Protein AF-A0A816GHN4-F1 (afdb_monomer_lite)

Secondary structure (DSSP, 8-state):
----PPPHHHHHHHHHHHHHH-S---HHHHHHHTT--HHHHHHHHHHHHTTSTT--------------HHHHHHHHH--HHHHHHHHS-TTS---HHHH-

Structure (mmCIF, N/CA/C/O backb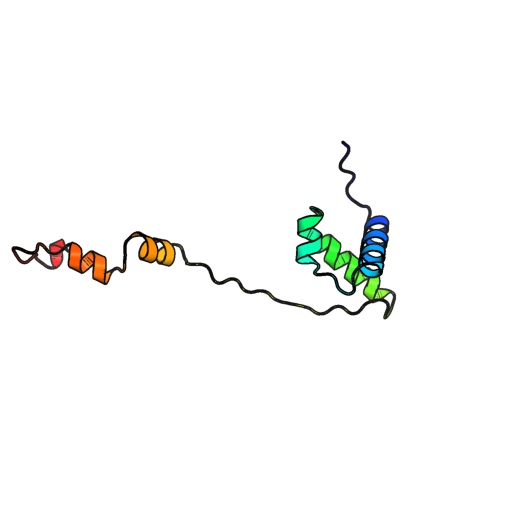one):
data_AF-A0A816GHN4-F1
#
_entry.id   AF-A0A816GHN4-F1
#
loop_
_atom_site.group_PDB
_atom_site.id
_atom_site.type_symbol
_atom_site.label_atom_id
_atom_site.label_alt_id
_atom_site.label_comp_id
_atom_site.label_asym_id
_atom_site.label_entity_id
_atom_site.label_seq_id
_atom_site.pdbx_PDB_ins_code
_atom_site.Cartn_x
_atom_site.Cartn_y
_atom_site.Cartn_z
_atom_site.occupancy
_atom_site.B_iso_or_equiv
_atom_site.auth_seq_id
_atom_site.auth_comp_id
_atom_site.auth_asym_id
_atom_site.auth_atom_id
_atom_site.pdbx_PDB_model_num
ATOM 1 N N . SER A 1 1 ? 29.254 2.698 1.949 1.00 39.31 1 SER A N 1
ATOM 2 C CA . SER A 1 1 ? 28.226 2.241 0.998 1.00 39.31 1 SER A CA 1
ATOM 3 C C . SER A 1 1 ? 27.492 3.432 0.425 1.00 39.31 1 S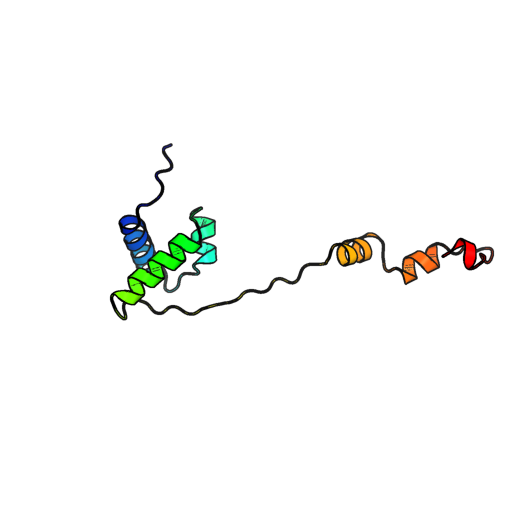ER A C 1
ATOM 5 O O . SER A 1 1 ? 26.638 4.007 1.083 1.00 39.31 1 SER A O 1
ATOM 7 N N . THR A 1 2 ? 27.894 3.882 -0.758 1.00 40.03 2 THR A N 1
ATOM 8 C CA . THR A 1 2 ? 27.264 5.008 -1.452 1.00 40.03 2 THR A CA 1
ATOM 9 C C . THR A 1 2 ? 26.015 4.510 -2.172 1.00 40.03 2 THR A C 1
ATOM 11 O O . THR A 1 2 ? 26.124 3.882 -3.222 1.00 40.03 2 THR A O 1
ATOM 14 N N . SER A 1 3 ? 24.837 4.770 -1.604 1.00 47.12 3 SER A N 1
ATOM 15 C CA . SER A 1 3 ? 23.563 4.633 -2.314 1.00 47.12 3 SER A CA 1
ATOM 16 C C . SER A 1 3 ? 23.519 5.694 -3.417 1.00 47.12 3 SER A C 1
ATOM 18 O O . SER A 1 3 ? 23.199 6.859 -3.178 1.00 47.12 3 SER A O 1
ATOM 20 N N . LYS A 1 4 ? 23.980 5.328 -4.616 1.00 52.91 4 LYS A N 1
ATOM 21 C CA . LYS A 1 4 ? 23.920 6.187 -5.797 1.00 52.91 4 LYS A CA 1
ATOM 22 C C . LYS A 1 4 ? 22.513 6.036 -6.365 1.00 52.91 4 LYS A C 1
ATOM 24 O O . LYS A 1 4 ? 22.180 4.970 -6.872 1.00 52.91 4 LYS A O 1
ATOM 29 N N . LYS A 1 5 ? 21.683 7.077 -6.241 1.00 57.34 5 LYS A N 1
ATOM 30 C CA . LYS A 1 5 ? 20.368 7.107 -6.898 1.00 57.34 5 LYS A CA 1
ATOM 31 C C . LYS A 1 5 ? 20.563 6.813 -8.394 1.00 57.34 5 LYS A C 1
ATOM 33 O O . LYS A 1 5 ? 21.461 7.420 -8.987 1.00 57.34 5 LYS A O 1
ATOM 38 N N . PRO A 1 6 ? 19.786 5.895 -8.989 1.00 63.62 6 PRO A N 1
ATOM 39 C CA . PRO A 1 6 ? 19.946 5.551 -10.393 1.00 63.62 6 PRO A CA 1
ATOM 40 C C . PRO A 1 6 ? 19.631 6.773 -11.266 1.00 63.62 6 PRO A C 1
ATOM 42 O O . PRO A 1 6 ? 18.672 7.506 -11.020 1.00 63.62 6 PRO A O 1
ATOM 45 N N . THR A 1 7 ? 20.467 7.012 -12.274 1.00 71.81 7 THR A N 1
ATOM 46 C CA . THR A 1 7 ? 20.198 7.997 -13.330 1.00 71.81 7 THR A CA 1
ATOM 47 C C . THR A 1 7 ? 19.081 7.453 -14.232 1.00 71.81 7 THR A C 1
ATOM 49 O O . THR A 1 7 ? 18.941 6.239 -14.365 1.00 71.81 7 THR A O 1
ATOM 52 N N . SER A 1 8 ? 18.306 8.313 -14.905 1.00 69.44 8 SER A N 1
ATOM 53 C CA . SER A 1 8 ? 17.209 7.878 -15.795 1.00 69.44 8 SER A CA 1
ATOM 54 C C . SER A 1 8 ? 17.642 6.833 -16.835 1.00 69.44 8 SER A C 1
ATOM 56 O O . SER A 1 8 ? 16.976 5.818 -17.009 1.00 69.44 8 SER A O 1
ATOM 58 N N . ALA A 1 9 ? 18.804 7.035 -17.464 1.00 76.12 9 ALA A N 1
ATOM 59 C CA . ALA A 1 9 ? 19.352 6.104 -18.448 1.00 76.12 9 ALA A CA 1
ATOM 60 C C . ALA A 1 9 ? 19.845 4.777 -17.837 1.00 76.12 9 ALA A C 1
ATOM 62 O O . ALA A 1 9 ? 19.787 3.749 -18.504 1.00 76.12 9 ALA A O 1
ATOM 63 N N . SER A 1 10 ? 20.319 4.772 -16.581 1.00 87.19 10 SER A N 1
ATOM 64 C CA . SER A 1 10 ? 20.724 3.517 -15.932 1.00 87.19 10 SER A CA 1
ATOM 65 C C . SER A 1 10 ? 19.500 2.691 -15.551 1.00 87.19 10 SER A C 1
ATOM 67 O O . SER A 1 10 ? 19.464 1.504 -15.843 1.00 87.19 10 SER A O 1
ATOM 69 N N . LEU A 1 11 ? 18.457 3.339 -15.021 1.00 91.06 11 LEU A N 1
ATOM 70 C CA . LEU A 1 11 ? 17.217 2.663 -14.641 1.00 91.06 11 LEU A CA 1
ATOM 71 C C . LEU A 1 11 ? 16.509 2.024 -15.842 1.00 91.06 11 LEU A C 1
ATOM 73 O O . LEU A 1 11 ? 15.999 0.916 -15.730 1.00 91.06 11 LEU A O 1
ATOM 77 N N . GLN A 1 12 ? 16.501 2.690 -17.000 1.00 92.06 12 GLN A N 1
ATOM 78 C CA . GLN A 1 12 ? 15.939 2.112 -18.222 1.00 92.06 12 GLN A CA 1
ATOM 79 C C . GLN A 1 12 ? 16.617 0.785 -18.592 1.00 92.06 12 GLN A C 1
ATOM 81 O O . GLN A 1 12 ? 15.930 -0.195 -18.877 1.00 92.06 12 GLN A O 1
ATOM 86 N N . ASN A 1 13 ? 17.950 0.743 -18.567 1.00 92.19 13 ASN A N 1
ATOM 87 C CA . ASN A 1 13 ? 18.699 -0.474 -18.873 1.00 92.19 13 ASN A CA 1
ATOM 88 C C . ASN A 1 13 ? 18.465 -1.561 -17.820 1.00 92.19 13 ASN A C 1
ATOM 90 O O . ASN A 1 13 ? 18.275 -2.718 -18.186 1.00 92.19 13 ASN A O 1
ATOM 94 N N . ASP A 1 14 ? 18.428 -1.192 -16.539 1.00 92.94 14 ASP A N 1
ATOM 95 C CA . ASP A 1 14 ? 18.182 -2.131 -15.443 1.00 92.94 14 ASP A CA 1
ATOM 96 C C . ASP A 1 14 ? 16.795 -2.789 -15.567 1.00 92.94 14 ASP A C 1
ATOM 98 O O . ASP A 1 14 ? 16.666 -4.002 -15.403 1.00 92.94 14 ASP A O 1
ATOM 102 N N . LEU A 1 15 ? 15.763 -2.014 -15.923 1.00 92.81 15 LEU A N 1
ATOM 103 C CA . LEU A 1 15 ? 14.399 -2.516 -16.129 1.00 92.81 15 LEU A CA 1
ATOM 104 C C . LEU A 1 15 ? 14.294 -3.444 -17.344 1.00 92.81 15 LEU A C 1
ATOM 106 O O . LEU A 1 15 ? 13.651 -4.490 -17.265 1.00 92.81 15 LEU A O 1
ATOM 110 N N . LEU A 1 16 ? 14.932 -3.089 -18.462 1.00 91.88 16 LEU A N 1
ATOM 111 C CA . LEU A 1 16 ? 14.950 -3.942 -19.654 1.00 91.88 16 LEU A CA 1
ATOM 112 C C . LEU A 1 16 ? 15.738 -5.236 -19.413 1.00 91.88 16 LEU A C 1
ATOM 114 O O . LEU A 1 16 ? 15.314 -6.302 -19.851 1.00 91.88 16 LEU A O 1
ATOM 118 N N . LEU A 1 17 ? 16.851 -5.168 -18.678 1.00 92.12 17 LEU A N 1
ATOM 119 C CA . LEU A 1 17 ? 17.615 -6.353 -18.290 1.00 92.12 17 LEU A CA 1
ATOM 120 C C . LEU A 1 17 ? 16.814 -7.259 -17.348 1.00 92.12 17 LEU A C 1
ATOM 122 O O . LEU A 1 17 ? 16.890 -8.480 -17.468 1.00 92.12 17 LEU A O 1
ATOM 126 N N . TYR A 1 18 ? 16.031 -6.675 -16.440 1.00 92.75 18 TYR A N 1
ATOM 127 C CA . TYR A 1 18 ? 15.135 -7.436 -15.575 1.00 92.75 18 TYR A CA 1
ATOM 128 C C . TYR A 1 18 ? 14.072 -8.187 -16.388 1.00 92.75 18 TYR A C 1
ATOM 130 O O . TYR A 1 18 ? 13.873 -9.379 -16.171 1.00 92.75 18 TYR A O 1
ATOM 138 N N . LEU A 1 19 ? 13.447 -7.530 -17.372 1.00 91.56 19 LEU A N 1
ATOM 139 C CA . LEU A 1 19 ? 12.478 -8.161 -18.282 1.00 91.56 19 LEU A CA 1
ATOM 140 C C . LEU A 1 19 ? 13.103 -9.203 -19.224 1.00 91.56 19 LEU A C 1
ATOM 142 O O . LEU A 1 19 ? 12.408 -10.054 -19.760 1.00 91.56 19 LEU A O 1
ATOM 146 N N . ASN A 1 20 ? 14.421 -9.175 -19.426 1.00 91.12 20 ASN A N 1
ATOM 147 C CA . ASN A 1 20 ? 15.109 -10.235 -20.163 1.00 91.12 20 ASN A CA 1
ATOM 148 C C . ASN A 1 20 ? 15.222 -11.540 -19.349 1.00 91.12 20 ASN A C 1
ATOM 150 O O . ASN A 1 20 ? 15.439 -12.604 -19.922 1.00 91.12 20 ASN A O 1
ATOM 154 N N . THR A 1 21 ? 15.120 -11.472 -18.019 1.00 91.62 21 THR A N 1
ATOM 155 C CA . THR A 1 21 ? 15.174 -12.647 -17.132 1.00 91.62 21 THR A CA 1
ATOM 156 C C . THR A 1 21 ? 13.824 -13.002 -16.508 1.00 91.62 21 THR A C 1
ATOM 158 O O . THR A 1 21 ? 13.701 -14.087 -15.944 1.00 91.62 21 THR A O 1
ATOM 161 N N . HIS A 1 22 ? 12.822 -12.126 -16.629 1.00 90.62 22 HIS A N 1
ATOM 162 C CA . HIS A 1 22 ? 11.472 -12.293 -16.091 1.00 90.62 22 HIS A CA 1
ATOM 163 C C . HIS A 1 22 ? 10.435 -11.959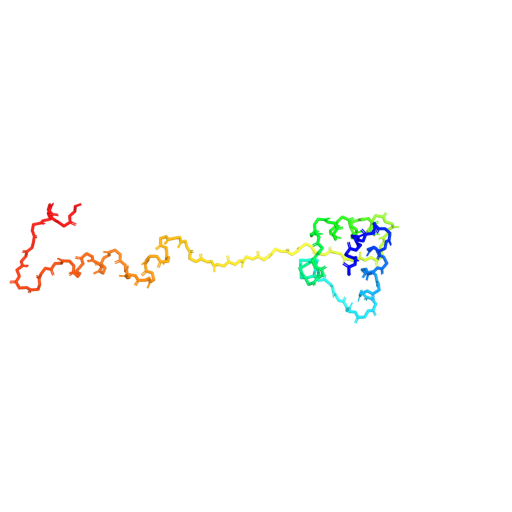 -17.167 1.00 90.62 22 HIS A C 1
ATOM 165 O O . HIS A 1 22 ? 10.492 -10.885 -17.757 1.00 90.62 22 HIS A O 1
ATOM 171 N N . ASP A 1 23 ? 9.449 -12.835 -17.369 1.00 85.31 23 ASP A N 1
ATOM 172 C CA . ASP A 1 23 ? 8.414 -12.649 -18.401 1.00 85.31 23 ASP A CA 1
ATOM 173 C C . ASP A 1 23 ? 7.504 -11.434 -18.143 1.00 85.31 23 ASP A C 1
ATOM 175 O O . ASP A 1 23 ? 6.950 -10.847 -19.073 1.00 85.31 23 ASP A O 1
ATOM 179 N N . GLU A 1 24 ? 7.340 -11.038 -16.878 1.00 91.19 24 GLU A N 1
ATOM 180 C CA . GLU A 1 24 ? 6.562 -9.867 -16.483 1.00 91.19 24 GLU A CA 1
ATOM 181 C C . GLU A 1 24 ? 7.214 -9.110 -15.321 1.00 91.19 24 GLU A C 1
ATOM 183 O O . GLU A 1 24 ? 8.002 -9.653 -14.546 1.00 91.19 24 GLU A O 1
ATOM 188 N N . LEU A 1 25 ? 6.848 -7.834 -15.180 1.00 93.38 25 LEU A N 1
ATOM 189 C CA . LEU A 1 25 ? 7.265 -6.990 -14.065 1.00 93.38 25 LEU A CA 1
ATOM 190 C C . LEU A 1 25 ? 6.059 -6.238 -13.501 1.00 93.38 25 LEU A C 1
ATOM 192 O O . LEU A 1 25 ? 5.354 -5.517 -14.210 1.00 93.38 25 LEU A O 1
ATOM 196 N N . ASN A 1 26 ? 5.866 -6.340 -12.185 1.00 94.31 26 ASN A N 1
ATOM 197 C CA . ASN A 1 26 ? 4.959 -5.466 -11.452 1.00 94.31 26 ASN A CA 1
ATOM 198 C C . ASN A 1 26 ? 5.718 -4.220 -10.974 1.00 94.31 26 ASN A C 1
ATOM 200 O O . ASN A 1 26 ? 6.636 -4.313 -10.160 1.00 94.31 26 ASN A O 1
ATOM 204 N N . THR A 1 27 ? 5.325 -3.042 -11.468 1.00 94.56 27 THR A N 1
ATOM 205 C CA . THR A 1 27 ? 6.051 -1.787 -11.192 1.00 94.56 27 THR A CA 1
ATOM 206 C C . THR A 1 27 ? 6.052 -1.396 -9.719 1.00 94.56 27 THR A C 1
ATOM 208 O O . THR A 1 27 ? 7.006 -0.768 -9.267 1.00 94.56 27 THR A O 1
ATOM 211 N N . TRP A 1 28 ? 5.011 -1.771 -8.971 1.00 94.50 28 TRP A N 1
ATOM 212 C CA . TRP A 1 28 ? 4.918 -1.511 -7.539 1.00 94.50 28 TRP A CA 1
ATOM 213 C C . TRP A 1 28 ? 5.844 -2.442 -6.751 1.00 94.50 28 TRP A C 1
ATOM 215 O O . TRP A 1 28 ? 6.637 -1.959 -5.944 1.00 94.50 28 TRP A O 1
ATOM 225 N N . SER A 1 29 ? 5.807 -3.751 -7.034 1.00 93.56 29 SER A N 1
ATOM 226 C CA . SER A 1 29 ? 6.683 -4.728 -6.371 1.00 93.56 29 SER A CA 1
ATOM 227 C C . SER A 1 29 ? 8.156 -4.423 -6.632 1.00 93.56 29 SER A C 1
ATOM 229 O O . SER A 1 29 ? 8.930 -4.317 -5.686 1.00 93.56 29 SER A O 1
ATOM 231 N N . TYR A 1 30 ? 8.521 -4.166 -7.894 1.00 93.94 30 TYR A N 1
ATOM 232 C CA . TYR A 1 30 ? 9.890 -3.819 -8.275 1.00 93.94 30 TYR A CA 1
ATOM 233 C C . TYR A 1 30 ? 10.382 -2.554 -7.558 1.00 93.94 30 TYR A C 1
ATOM 235 O O . TYR A 1 30 ? 11.473 -2.531 -6.992 1.00 93.94 30 TYR A O 1
ATOM 243 N N . ALA A 1 31 ? 9.566 -1.493 -7.537 1.00 94.81 31 ALA A N 1
ATOM 244 C CA . ALA A 1 31 ? 9.915 -0.255 -6.846 1.00 94.81 31 ALA A CA 1
ATOM 245 C C . ALA A 1 31 ? 10.159 -0.489 -5.344 1.00 94.81 31 ALA A C 1
ATOM 247 O O . ALA A 1 31 ? 11.134 0.024 -4.793 1.00 94.81 31 ALA A O 1
ATOM 248 N N . ASN A 1 32 ? 9.317 -1.301 -4.699 1.00 94.38 32 ASN A N 1
ATOM 249 C CA . ASN A 1 32 ? 9.435 -1.615 -3.279 1.00 94.38 32 ASN A CA 1
ATOM 250 C C . ASN A 1 32 ? 10.670 -2.483 -2.967 1.00 94.38 32 ASN A C 1
ATOM 252 O O . ASN A 1 32 ? 11.415 -2.172 -2.042 1.00 94.38 32 ASN A O 1
ATOM 256 N N . GLU A 1 33 ? 10.926 -3.530 -3.757 1.00 94.12 33 GLU A N 1
ATOM 257 C CA . GLU A 1 33 ? 12.079 -4.433 -3.595 1.00 94.12 33 GLU A CA 1
ATOM 258 C C . GLU A 1 33 ? 13.420 -3.714 -3.777 1.00 94.12 33 GLU A C 1
ATOM 260 O O . GLU A 1 33 ? 14.377 -3.966 -3.044 1.00 94.12 33 GLU A O 1
ATOM 265 N N . HIS A 1 34 ? 13.479 -2.777 -4.723 1.00 91.56 34 HIS A N 1
ATOM 266 C CA . HIS A 1 34 ? 14.691 -2.024 -5.036 1.00 91.56 34 HIS A CA 1
ATOM 267 C C . HIS A 1 34 ? 14.792 -0.680 -4.294 1.00 91.56 34 HIS A C 1
ATOM 269 O O . HIS A 1 34 ? 15.777 0.042 -4.470 1.00 91.56 34 HIS A O 1
ATOM 275 N N . ASN A 1 35 ? 13.810 -0.344 -3.446 1.00 92.44 35 ASN A N 1
ATOM 276 C CA . ASN A 1 35 ? 13.716 0.927 -2.720 1.00 92.44 35 ASN A CA 1
ATOM 277 C C . ASN A 1 35 ? 13.848 2.156 -3.650 1.00 92.44 35 ASN A C 1
ATOM 279 O O . ASN A 1 35 ? 14.594 3.103 -3.382 1.00 92.44 35 ASN A O 1
ATOM 283 N N . ILE A 1 36 ? 13.138 2.107 -4.780 1.00 93.62 36 ILE A N 1
ATOM 284 C CA . ILE A 1 36 ? 13.076 3.155 -5.805 1.00 93.62 36 ILE A CA 1
ATOM 285 C C . ILE A 1 36 ? 11.699 3.821 -5.741 1.00 93.62 36 ILE A C 1
ATOM 287 O O . ILE A 1 36 ? 10.693 3.184 -5.443 1.00 93.62 36 ILE A O 1
ATOM 291 N N . ASP A 1 37 ? 11.641 5.117 -6.045 1.00 93.94 37 ASP A N 1
ATOM 292 C CA . ASP A 1 37 ? 10.370 5.825 -6.183 1.00 93.94 37 ASP A CA 1
ATOM 293 C C . ASP A 1 37 ? 9.505 5.190 -7.291 1.00 93.94 37 ASP A C 1
ATOM 295 O O . ASP A 1 37 ? 9.934 5.054 -8.442 1.00 93.94 37 ASP A O 1
ATOM 299 N N . HIS A 1 38 ? 8.270 4.812 -6.951 1.00 93.31 38 HIS A N 1
ATOM 300 C CA . HIS A 1 38 ? 7.355 4.154 -7.888 1.00 93.31 38 HIS A CA 1
ATOM 301 C C . HIS A 1 38 ? 7.040 5.026 -9.113 1.00 93.31 38 HIS A C 1
ATOM 303 O O . HIS A 1 38 ? 6.963 4.505 -10.226 1.00 93.31 38 HIS A O 1
ATOM 309 N N . GLN A 1 39 ? 6.937 6.350 -8.956 1.00 93.81 39 GLN A N 1
ATOM 310 C CA . GLN A 1 39 ? 6.712 7.272 -10.074 1.00 93.81 39 GLN A CA 1
ATOM 311 C C . GLN A 1 39 ? 7.907 7.318 -11.023 1.00 93.81 39 GLN A C 1
ATOM 313 O O . GLN A 1 39 ? 7.716 7.457 -12.231 1.00 93.81 39 GLN A O 1
ATOM 318 N N . LEU A 1 40 ? 9.129 7.152 -10.513 1.00 94.12 40 LEU A N 1
ATOM 319 C CA . LEU A 1 40 ? 10.322 7.085 -11.356 1.00 94.12 40 LEU A CA 1
ATOM 320 C C . LEU A 1 40 ? 10.324 5.821 -12.230 1.00 94.12 40 LEU A C 1
ATOM 322 O O . LEU A 1 40 ? 10.617 5.899 -13.425 1.00 94.12 40 LEU A O 1
ATOM 326 N N . VAL A 1 41 ? 9.942 4.671 -11.665 1.00 94.31 41 VAL A N 1
ATOM 327 C CA . VAL A 1 41 ? 9.793 3.409 -12.413 1.00 94.31 41 VAL A CA 1
ATOM 328 C C . VAL A 1 41 ? 8.698 3.539 -13.479 1.00 94.31 41 VAL A C 1
ATOM 330 O O . VAL A 1 41 ? 8.940 3.243 -14.649 1.00 94.31 41 VAL A O 1
ATOM 333 N N . ILE A 1 42 ? 7.521 4.066 -13.114 1.00 94.12 42 ILE A N 1
ATOM 334 C CA . ILE A 1 42 ? 6.414 4.316 -14.055 1.00 94.12 42 ILE A CA 1
ATOM 335 C C . ILE A 1 42 ? 6.838 5.274 -15.174 1.00 94.12 42 ILE A C 1
ATOM 337 O O . ILE A 1 42 ? 6.582 5.006 -16.348 1.00 94.12 42 ILE A O 1
ATOM 341 N N . GLY A 1 43 ? 7.487 6.387 -14.831 1.00 93.19 43 GLY A N 1
ATOM 342 C CA . GLY A 1 43 ? 7.951 7.380 -15.798 1.00 93.19 43 GLY A CA 1
ATOM 343 C C . GLY A 1 43 ? 8.965 6.799 -16.781 1.00 93.19 43 GLY A C 1
ATOM 344 O O . GLY A 1 43 ? 8.898 7.087 -17.975 1.00 93.19 43 GLY A O 1
ATOM 345 N N . THR A 1 44 ? 9.844 5.918 -16.301 1.00 93.94 44 THR A N 1
ATOM 346 C CA . THR A 1 44 ? 10.815 5.218 -17.149 1.00 93.94 44 THR A CA 1
ATOM 347 C C . THR A 1 44 ? 10.113 4.280 -18.128 1.00 93.94 44 THR A C 1
ATOM 349 O O . THR A 1 44 ? 10.381 4.354 -19.323 1.00 93.94 44 THR A O 1
ATOM 352 N N . PHE A 1 45 ? 9.141 3.477 -17.680 1.00 92.81 45 PHE A N 1
ATOM 353 C CA . PHE A 1 45 ? 8.361 2.625 -18.585 1.00 92.81 45 PHE A CA 1
ATOM 354 C C . PHE A 1 45 ? 7.563 3.415 -19.623 1.00 92.81 45 PHE A C 1
ATOM 356 O O . PHE A 1 45 ? 7.552 3.040 -20.793 1.00 92.81 45 PHE A O 1
ATOM 363 N N . ARG A 1 46 ? 6.980 4.559 -19.248 1.00 91.81 46 ARG A N 1
ATOM 364 C CA . ARG A 1 46 ? 6.326 5.463 -20.210 1.00 91.81 46 ARG A CA 1
ATOM 365 C C . ARG A 1 46 ? 7.307 6.018 -21.243 1.00 91.81 46 ARG A C 1
ATOM 367 O O . ARG A 1 46 ? 6.952 6.145 -22.410 1.00 91.81 46 ARG A O 1
ATOM 374 N N . SER A 1 47 ? 8.535 6.327 -20.827 1.00 92.00 47 SER A N 1
ATOM 375 C CA . SER A 1 47 ? 9.596 6.743 -21.748 1.00 92.00 47 SER A CA 1
ATOM 376 C C . SER A 1 47 ? 10.060 5.609 -22.662 1.00 92.00 47 SER A C 1
ATOM 378 O O . SER A 1 47 ? 10.474 5.885 -23.777 1.00 92.00 47 SER A O 1
ATOM 380 N N . ILE A 1 48 ? 10.017 4.350 -22.219 1.00 91.19 48 ILE A N 1
ATOM 381 C CA . ILE A 1 48 ? 10.322 3.195 -23.076 1.00 91.19 48 ILE A CA 1
ATOM 382 C C . ILE A 1 48 ? 9.197 2.997 -24.101 1.00 91.19 48 ILE A C 1
ATOM 384 O O . ILE A 1 48 ? 9.474 2.859 -25.289 1.00 91.19 48 ILE A O 1
ATOM 388 N N . GLN A 1 49 ? 7.934 3.058 -23.666 1.00 90.38 49 GLN A N 1
ATOM 389 C CA . GLN A 1 49 ? 6.766 2.946 -24.550 1.00 90.38 49 GLN A CA 1
ATOM 390 C C . GLN A 1 49 ? 6.695 4.050 -25.610 1.00 90.38 49 GLN A C 1
ATOM 392 O O . GLN A 1 49 ? 6.185 3.821 -26.702 1.00 90.38 49 GLN A O 1
ATOM 397 N N . SER A 1 50 ? 7.199 5.255 -25.322 1.00 90.06 50 SER A N 1
ATOM 398 C CA . SER A 1 50 ? 7.182 6.351 -26.299 1.00 90.06 50 SER A CA 1
ATOM 399 C C . SER A 1 50 ? 8.160 6.150 -27.461 1.00 90.06 50 SER A C 1
ATOM 401 O O . SER A 1 50 ? 7.985 6.770 -28.508 1.00 90.06 50 SER A O 1
ATOM 403 N N . ILE A 1 51 ? 9.168 5.283 -27.299 1.00 87.75 51 ILE A N 1
ATOM 404 C CA . ILE A 1 51 ? 10.145 4.950 -28.347 1.00 87.75 51 ILE A CA 1
ATOM 405 C C . ILE A 1 51 ? 9.527 3.986 -29.379 1.00 87.75 51 ILE A C 1
ATOM 407 O O . ILE A 1 51 ? 9.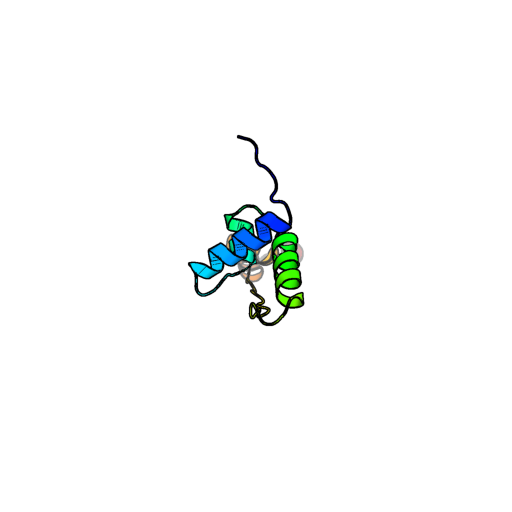969 3.953 -30.527 1.00 87.75 51 ILE A O 1
ATOM 411 N N . GLY A 1 52 ? 8.480 3.241 -29.005 1.00 84.06 52 GLY A N 1
ATOM 412 C CA . GLY A 1 52 ? 7.748 2.328 -29.881 1.00 84.06 52 GLY A CA 1
ATOM 413 C C . GLY A 1 52 ? 7.161 1.135 -29.125 1.00 84.06 52 GLY A C 1
ATOM 414 O O . GLY A 1 52 ? 7.090 1.129 -27.897 1.00 84.06 52 GLY A O 1
ATOM 415 N N . ASP A 1 53 ? 6.786 0.092 -29.864 1.00 83.81 53 ASP A N 1
ATOM 416 C CA . ASP A 1 53 ? 6.183 -1.138 -29.327 1.00 83.81 53 ASP A CA 1
ATOM 417 C C . ASP A 1 53 ? 7.239 -2.105 -28.747 1.00 83.81 53 ASP A C 1
ATOM 419 O O . ASP A 1 53 ? 7.376 -3.251 -29.162 1.00 83.81 53 ASP A O 1
ATOM 423 N N . ILE A 1 54 ? 8.080 -1.595 -27.839 1.00 87.62 54 ILE A N 1
ATOM 424 C CA . ILE A 1 54 ? 9.166 -2.360 -27.197 1.00 87.62 54 ILE A CA 1
ATOM 425 C C . ILE A 1 54 ? 8.624 -3.179 -26.021 1.00 87.62 54 ILE A C 1
ATOM 427 O O . ILE A 1 54 ? 9.123 -4.264 -25.731 1.00 87.62 54 ILE A O 1
ATOM 431 N N . ILE A 1 55 ? 7.615 -2.647 -25.327 1.00 89.56 55 ILE A N 1
ATOM 432 C CA . ILE A 1 55 ? 6.993 -3.269 -24.159 1.00 89.56 55 ILE A CA 1
ATOM 433 C C . ILE A 1 55 ? 5.485 -3.040 -24.175 1.00 89.56 55 ILE A C 1
ATOM 435 O O . ILE A 1 55 ? 5.005 -1.961 -24.532 1.00 89.56 55 ILE A O 1
ATOM 439 N N . ASN A 1 56 ? 4.748 -4.022 -23.667 1.00 89.25 56 ASN A N 1
ATOM 440 C CA . ASN A 1 56 ? 3.339 -3.859 -23.356 1.00 89.25 56 ASN A CA 1
ATOM 441 C C . ASN A 1 56 ? 3.165 -3.547 -21.863 1.00 89.25 56 ASN A C 1
ATOM 443 O O . ASN A 1 56 ? 3.820 -4.154 -21.017 1.00 89.25 56 ASN A O 1
ATOM 447 N N . MET A 1 57 ? 2.277 -2.609 -21.534 1.00 90.19 57 MET A N 1
ATOM 448 C CA . MET A 1 57 ? 1.995 -2.223 -20.152 1.00 90.19 57 MET A CA 1
ATOM 449 C C . MET A 1 57 ? 0.494 -2.245 -19.909 1.00 90.19 57 MET A C 1
ATOM 451 O O . MET A 1 57 ? -0.269 -1.566 -20.592 1.00 90.19 57 MET A O 1
ATOM 455 N N . GLU A 1 58 ? 0.086 -2.981 -18.884 1.00 90.69 58 GLU A N 1
ATOM 456 C CA . GLU A 1 58 ? -1.293 -3.022 -18.418 1.00 90.69 58 GLU A CA 1
ATOM 457 C C . GLU A 1 58 ? -1.410 -2.271 -17.087 1.00 90.69 58 GLU A C 1
ATOM 459 O O . GLU A 1 58 ? -0.627 -2.485 -16.157 1.00 90.69 58 GLU A O 1
ATOM 464 N N . GLN A 1 59 ? -2.410 -1.396 -16.966 1.00 90.75 59 GLN A N 1
ATOM 465 C CA . GLN A 1 59 ? -2.721 -0.769 -15.688 1.00 90.75 59 GLN A CA 1
ATOM 466 C C . GLN A 1 59 ? -3.491 -1.752 -14.802 1.00 90.75 59 GLN A C 1
ATOM 468 O O . GLN A 1 59 ? -4.625 -2.118 -15.104 1.00 90.75 59 GLN A O 1
ATOM 473 N N . ARG A 1 60 ? -2.903 -2.116 -13.659 1.00 91.19 60 ARG A N 1
ATOM 474 C CA . ARG A 1 60 ? -3.549 -2.954 -12.643 1.00 91.19 60 ARG A CA 1
ATOM 475 C C . ARG A 1 60 ? -3.831 -2.151 -11.377 1.00 91.19 60 ARG A C 1
ATOM 477 O O . ARG A 1 60 ? -2.985 -1.388 -10.916 1.00 91.19 60 ARG A O 1
ATOM 484 N N . THR A 1 61 ? -5.016 -2.352 -10.804 1.00 89.56 61 THR A N 1
ATOM 485 C CA . THR A 1 61 ? -5.422 -1.755 -9.524 1.00 89.56 61 THR A CA 1
ATOM 486 C C . THR A 1 61 ? -5.607 -2.863 -8.496 1.00 89.56 61 THR A C 1
ATOM 488 O O . THR A 1 61 ? -6.417 -3.763 -8.702 1.00 89.56 61 THR A O 1
ATOM 491 N N . SER A 1 62 ? -4.902 -2.780 -7.370 1.00 87.19 62 SER A N 1
ATOM 492 C CA . SER A 1 62 ? -5.114 -3.653 -6.212 1.00 87.19 62 SER A CA 1
ATOM 493 C C . SER A 1 62 ? -5.968 -2.950 -5.160 1.00 87.19 62 SER A C 1
ATOM 495 O O . SER A 1 62 ? -5.750 -1.774 -4.868 1.00 87.19 62 SER A O 1
ATOM 497 N N . ARG A 1 63 ? -6.911 -3.671 -4.547 1.00 90.69 63 ARG A N 1
ATOM 498 C CA . ARG A 1 63 ? -7.676 -3.194 -3.388 1.00 90.69 63 ARG A CA 1
ATOM 499 C C . ARG A 1 63 ? -7.408 -4.115 -2.209 1.00 90.69 63 ARG A C 1
ATOM 501 O O . ARG A 1 63 ? -7.614 -5.319 -2.321 1.00 90.69 63 ARG A O 1
ATOM 508 N N . SER A 1 64 ? -6.972 -3.548 -1.093 1.00 86.69 64 SER A N 1
ATOM 509 C CA . SER A 1 64 ? -6.955 -4.235 0.194 1.00 86.69 64 SER A CA 1
ATOM 510 C C . SER A 1 64 ? -8.192 -3.834 0.993 1.00 86.69 6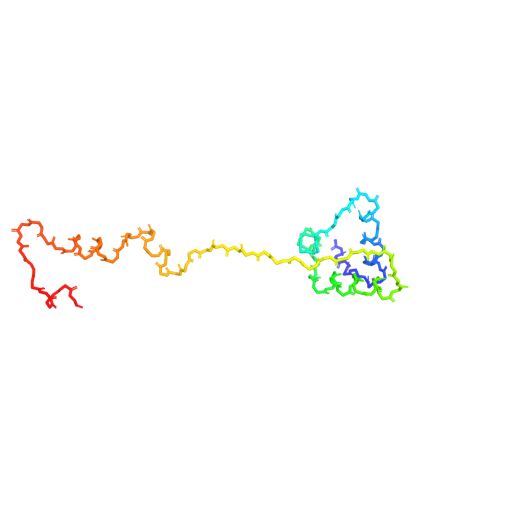4 SER A C 1
ATOM 512 O O . SER A 1 64 ? -8.635 -2.687 0.948 1.00 86.69 64 SER A O 1
ATOM 514 N N . ILE A 1 65 ? -8.774 -4.798 1.705 1.00 93.25 65 ILE A N 1
ATOM 515 C CA . ILE A 1 65 ? -9.846 -4.553 2.670 1.00 93.25 65 ILE A CA 1
ATOM 516 C C . ILE A 1 65 ? -9.188 -4.581 4.043 1.00 93.25 65 ILE A C 1
ATOM 518 O O . ILE A 1 65 ? -8.572 -5.577 4.415 1.00 93.25 65 ILE A O 1
ATOM 522 N N . ALA A 1 66 ? -9.297 -3.481 4.778 1.00 93.75 66 ALA A N 1
ATOM 523 C CA . ALA A 1 66 ? -8.802 -3.365 6.140 1.00 93.75 66 ALA A CA 1
ATOM 524 C C . ALA A 1 66 ? -9.924 -2.827 7.036 1.00 93.75 66 ALA A C 1
ATOM 526 O O . ALA A 1 66 ? -10.747 -2.040 6.558 1.00 93.75 66 ALA A O 1
ATOM 527 N N . PRO A 1 67 ? -9.980 -3.235 8.315 1.00 94.44 67 PRO A N 1
ATOM 528 C CA . PRO A 1 67 ? -10.947 -2.673 9.242 1.00 94.44 67 PRO A CA 1
ATOM 529 C C . PRO A 1 67 ? -10.683 -1.176 9.426 1.00 94.44 67 PRO A C 1
ATOM 531 O O . PRO A 1 67 ? -9.533 -0.741 9.562 1.00 94.44 67 PRO A O 1
ATOM 534 N N . THR A 1 68 ? -11.764 -0.399 9.461 1.00 95.81 68 THR A N 1
ATOM 535 C CA . THR A 1 68 ? -11.738 0.985 9.948 1.00 95.81 68 THR A CA 1
ATOM 536 C C . THR A 1 68 ? -11.335 1.002 11.422 1.00 95.81 68 THR A C 1
ATOM 538 O O . THR A 1 68 ? -11.305 -0.043 12.074 1.00 95.81 68 THR A O 1
ATOM 541 N N . ASP A 1 69 ? -11.041 2.173 11.982 1.00 95.12 69 ASP A N 1
ATOM 542 C CA . ASP A 1 69 ? -10.744 2.258 13.417 1.00 95.12 69 ASP A CA 1
ATOM 543 C C . ASP A 1 69 ? -11.932 1.790 14.272 1.00 95.12 69 ASP A C 1
ATOM 545 O O . ASP A 1 69 ? -11.735 1.040 15.224 1.00 95.12 69 ASP A O 1
ATOM 549 N N . GLU A 1 70 ? -13.163 2.091 13.847 1.00 95.38 70 GLU A N 1
ATOM 550 C CA . GLU A 1 70 ? -14.386 1.514 14.417 1.00 95.38 70 GLU A CA 1
ATOM 551 C C . GLU A 1 70 ? -14.410 -0.017 14.298 1.00 95.38 70 GLU A C 1
ATOM 553 O O . GLU A 1 70 ? -14.623 -0.719 15.283 1.00 95.38 70 GLU A O 1
ATOM 558 N N . GLY A 1 71 ? -14.113 -0.559 13.112 1.00 96.00 71 GLY A N 1
ATOM 559 C CA . GLY A 1 71 ? -14.032 -2.003 12.893 1.00 96.00 71 GLY A CA 1
ATOM 560 C C . GLY A 1 71 ? -12.993 -2.680 13.790 1.00 96.00 71 GLY A C 1
ATOM 561 O O . GLY A 1 71 ? -13.242 -3.770 14.301 1.00 96.00 71 GLY A O 1
ATOM 562 N N . LYS A 1 72 ? -11.850 -2.029 14.045 1.00 96.62 72 LYS A N 1
ATOM 563 C CA . LYS A 1 72 ? -10.843 -2.522 14.998 1.00 96.62 72 LYS A CA 1
ATOM 564 C C . LYS A 1 72 ? -11.401 -2.548 16.421 1.00 96.62 72 LYS A C 1
ATOM 566 O O . LYS A 1 72 ? -11.178 -3.529 17.125 1.00 96.62 72 LYS A O 1
ATOM 571 N N . THR A 1 73 ? -12.143 -1.519 16.833 1.00 95.19 73 THR A N 1
ATOM 572 C CA . THR A 1 73 ? -12.810 -1.485 18.143 1.00 95.19 73 THR A CA 1
ATOM 573 C C . THR A 1 73 ? -13.858 -2.587 18.271 1.00 95.19 73 THR A C 1
ATOM 575 O O . THR A 1 73 ? -13.877 -3.268 19.291 1.00 95.19 73 THR A O 1
ATOM 578 N N . LEU A 1 74 ? -14.674 -2.821 17.239 1.00 96.00 74 LEU A N 1
ATOM 579 C CA . LEU A 1 74 ? -15.675 -3.894 17.228 1.00 96.00 74 LEU A CA 1
ATOM 580 C C . LEU A 1 74 ? -15.030 -5.283 17.318 1.00 96.00 74 LEU A C 1
ATOM 582 O O . LEU A 1 74 ? -15.528 -6.152 18.027 1.00 96.00 74 LEU A O 1
ATOM 586 N N . ILE A 1 75 ? -13.903 -5.497 16.632 1.00 95.88 75 ILE A N 1
ATOM 587 C CA . ILE A 1 75 ? -13.141 -6.751 16.719 1.00 95.88 75 ILE A CA 1
ATOM 588 C C . ILE A 1 75 ? -12.551 -6.939 18.123 1.00 95.88 75 ILE A C 1
ATOM 590 O O . ILE A 1 75 ? -12.569 -8.051 18.644 1.00 95.88 75 ILE A O 1
ATOM 594 N N . ALA A 1 76 ? -12.020 -5.874 18.730 1.00 96.06 76 ALA A N 1
ATOM 595 C CA . ALA A 1 76 ? -11.364 -5.944 20.035 1.00 96.06 76 ALA A CA 1
ATOM 596 C C . ALA A 1 76 ? -12.353 -6.090 21.201 1.00 96.06 76 ALA A C 1
ATOM 598 O O . ALA A 1 76 ? -12.107 -6.863 22.124 1.00 96.06 76 ALA A O 1
ATOM 599 N N . ASN A 1 77 ? -13.460 -5.350 21.155 1.00 94.62 77 ASN A N 1
ATOM 600 C CA . ASN A 1 77 ? -14.372 -5.183 22.285 1.00 94.62 77 ASN A CA 1
ATOM 601 C C . ASN A 1 77 ? -15.735 -5.850 22.056 1.00 94.62 77 ASN A C 1
ATOM 603 O O . ASN A 1 77 ? -16.558 -5.868 22.960 1.00 94.62 77 ASN A O 1
ATOM 607 N N . GLY A 1 78 ? -16.000 -6.395 20.870 1.00 92.94 78 GLY A N 1
ATOM 608 C CA . GLY A 1 78 ? -17.336 -6.839 20.479 1.00 92.94 78 GLY A CA 1
ATOM 609 C C . GLY A 1 78 ? -18.213 -5.686 19.986 1.00 92.94 78 GLY A C 1
ATOM 610 O O . GLY A 1 78 ? -17.821 -4.516 20.011 1.00 92.94 78 GLY A O 1
ATOM 611 N N . SER A 1 79 ? -19.410 -6.027 19.500 1.00 94.50 79 SER A N 1
ATOM 612 C CA . SER A 1 79 ? -20.326 -5.042 18.923 1.00 94.50 79 SER A CA 1
ATOM 613 C C . SER A 1 79 ? -20.874 -4.060 19.958 1.00 94.50 79 SER A C 1
ATOM 615 O O . SER A 1 79 ? -20.812 -4.304 21.165 1.00 94.50 79 SER A O 1
ATOM 617 N N . TYR A 1 80 ? -21.443 -2.948 19.496 1.00 92.44 80 TYR A N 1
ATOM 618 C CA . TYR A 1 80 ? -22.111 -1.997 20.384 1.00 92.44 80 TYR A CA 1
ATOM 619 C C . TYR A 1 80 ? -23.259 -2.651 21.153 1.00 92.44 80 TYR A C 1
ATOM 621 O O . TYR A 1 80 ? -23.392 -2.431 22.350 1.00 92.44 80 TYR A O 1
ATOM 629 N N . GLU A 1 81 ? -24.031 -3.519 20.502 1.00 93.50 81 GLU A N 1
ATOM 630 C CA . GLU A 1 81 ? -25.128 -4.268 21.115 1.00 93.50 81 GLU A CA 1
ATOM 631 C C . GLU A 1 81 ? -24.620 -5.284 22.138 1.00 93.50 81 GLU A C 1
ATOM 633 O O . GLU A 1 81 ? -25.210 -5.425 23.207 1.00 93.50 81 GLU A O 1
ATOM 638 N N . TYR A 1 82 ? -23.509 -5.968 21.841 1.00 93.50 82 TYR A N 1
ATOM 639 C CA . TYR A 1 82 ? -22.867 -6.871 22.794 1.00 93.50 82 TYR A CA 1
ATOM 640 C C . TYR A 1 82 ? -22.397 -6.110 24.037 1.00 93.50 82 TYR A C 1
ATOM 642 O O . TYR A 1 82 ? -22.687 -6.518 25.160 1.00 93.50 82 TYR A O 1
ATOM 650 N N . ASN A 1 83 ? -21.726 -4.976 23.843 1.00 92.25 83 ASN A N 1
ATOM 651 C CA . ASN A 1 83 ? -21.249 -4.141 24.942 1.00 92.25 83 ASN A CA 1
ATOM 652 C C . ASN A 1 83 ? -22.402 -3.563 25.768 1.00 92.25 83 ASN A C 1
ATOM 654 O O . ASN A 1 83 ? -22.338 -3.575 26.996 1.00 92.25 83 ASN A O 1
ATOM 658 N N . LEU A 1 84 ? -23.480 -3.131 25.110 1.00 91.38 84 LEU A N 1
ATOM 659 C CA . LEU A 1 84 ? -24.693 -2.643 25.762 1.00 91.38 84 LEU A CA 1
ATOM 660 C C . LEU A 1 84 ? -25.343 -3.733 26.619 1.00 91.38 84 LEU A C 1
ATOM 662 O O . LEU A 1 84 ? -25.700 -3.486 27.766 1.00 91.38 84 LEU A O 1
ATOM 666 N N . PHE A 1 85 ? -25.460 -4.950 26.082 1.00 90.75 85 PHE A N 1
ATOM 667 C CA . PHE A 1 85 ? -26.003 -6.091 26.812 1.00 90.75 85 PHE A CA 1
ATOM 668 C C . PHE A 1 85 ? -25.160 -6.424 28.047 1.00 90.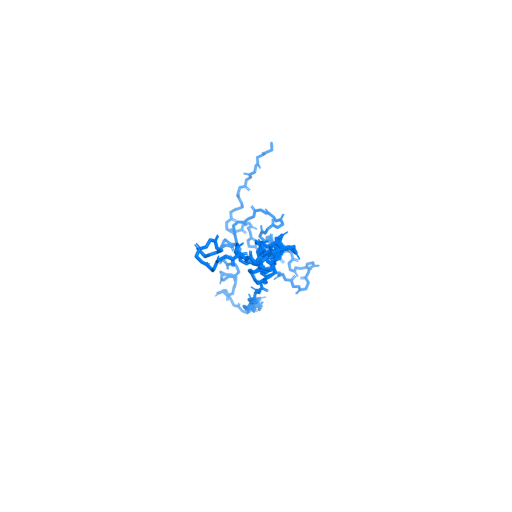75 85 PHE A C 1
ATOM 670 O O . PHE A 1 85 ? -25.708 -6.613 29.130 1.00 90.75 85 PHE A O 1
ATOM 677 N N . GLN A 1 86 ? -23.833 -6.439 27.904 1.00 91.06 86 GLN A N 1
ATOM 678 C CA . GLN A 1 86 ? -22.921 -6.731 29.014 1.00 91.06 86 GLN A CA 1
ATOM 679 C C . GLN A 1 86 ? -22.908 -5.644 30.096 1.00 91.06 86 GLN A C 1
ATOM 681 O O . GLN A 1 86 ? -22.556 -5.925 31.240 1.00 91.06 86 GLN A O 1
ATOM 686 N N . ALA A 1 87 ? -23.299 -4.413 29.761 1.00 90.88 87 ALA A N 1
ATOM 687 C CA . ALA A 1 87 ? -23.426 -3.329 30.728 1.00 90.88 87 ALA A CA 1
ATOM 688 C C . ALA A 1 87 ? -24.684 -3.451 31.614 1.00 90.88 87 ALA A C 1
ATOM 690 O O . ALA A 1 87 ? -24.733 -2.835 32.680 1.00 90.88 87 ALA A O 1
ATOM 691 N N . VAL A 1 88 ? -25.684 -4.256 31.226 1.00 91.62 88 VAL A N 1
ATOM 692 C CA . VAL A 1 88 ? -26.896 -4.476 32.031 1.00 91.62 88 VAL A CA 1
ATOM 693 C C . VAL A 1 88 ? -26.618 -5.506 33.140 1.00 91.62 88 VAL A C 1
ATOM 695 O O . VAL A 1 88 ? -26.270 -6.652 32.842 1.00 91.62 88 VAL A O 1
ATOM 698 N N . PRO A 1 89 ? -26.802 -5.162 34.432 1.00 91.00 89 PRO A N 1
ATOM 699 C CA . PRO A 1 89 ? -26.574 -6.101 35.529 1.00 91.00 89 PRO A CA 1
ATOM 700 C C . PRO A 1 89 ? -27.492 -7.328 35.442 1.00 91.00 89 PRO A C 1
ATOM 702 O O . PRO A 1 89 ? -28.702 -7.214 35.278 1.00 91.00 89 PRO A O 1
ATOM 705 N N . SER A 1 90 ? -26.954 -8.533 35.636 1.00 87.94 90 SER A N 1
ATOM 706 C CA . SER A 1 90 ? -27.754 -9.766 35.504 1.00 87.94 90 SER A CA 1
ATOM 707 C C . SER A 1 90 ? -28.791 -9.962 36.620 1.00 87.94 90 SER A C 1
ATOM 709 O O . SER A 1 90 ? -29.698 -10.778 36.488 1.00 87.94 90 SER A O 1
ATOM 711 N N . ASN A 1 91 ? -28.639 -9.256 37.744 1.00 87.56 91 ASN A N 1
ATOM 712 C CA . ASN A 1 91 ? -29.470 -9.402 38.941 1.00 87.56 91 ASN A CA 1
ATOM 713 C C . ASN A 1 91 ? -30.541 -8.311 39.104 1.00 87.56 91 ASN A C 1
ATOM 715 O O . ASN A 1 91 ? -31.417 -8.460 39.955 1.00 87.56 91 ASN A O 1
ATOM 719 N N . LYS A 1 92 ? -30.469 -7.215 38.341 1.00 88.06 92 LYS A N 1
ATOM 720 C CA . LYS A 1 92 ? -31.432 -6.108 38.381 1.00 88.06 92 LYS A CA 1
ATOM 721 C C . LYS A 1 92 ? -31.426 -5.350 37.055 1.00 88.06 92 LYS A C 1
ATOM 723 O O . LYS A 1 92 ? -30.394 -5.268 36.402 1.00 88.06 92 LYS A O 1
ATOM 728 N N . GLY A 1 93 ? -32.557 -4.752 36.691 1.00 87.06 93 GLY A N 1
ATOM 729 C CA . GLY A 1 93 ? -32.588 -3.801 35.578 1.00 87.06 93 GLY A CA 1
ATOM 730 C C . GLY A 1 93 ? -31.738 -2.554 35.859 1.00 87.06 93 GLY A C 1
ATOM 731 O O . GLY A 1 93 ? -31.367 -2.286 37.006 1.00 87.06 93 GLY A O 1
ATOM 732 N N . ILE A 1 94 ? -31.454 -1.797 34.803 1.00 91.69 94 ILE A N 1
ATOM 733 C CA . ILE A 1 94 ? -30.833 -0.469 34.852 1.00 91.69 94 ILE A CA 1
ATOM 734 C C . ILE A 1 94 ? -31.732 0.517 34.103 1.00 91.69 94 ILE A C 1
ATOM 736 O O . ILE A 1 94 ? -32.383 0.131 33.128 1.00 91.69 94 ILE A O 1
ATOM 740 N N . GLU A 1 95 ? -31.799 1.763 34.566 1.00 91.62 95 GLU A N 1
ATOM 741 C CA . GLU A 1 95 ? -32.537 2.807 33.858 1.00 91.62 95 GLU A CA 1
ATOM 742 C C . GLU A 1 95 ? -31.854 3.121 32.525 1.00 91.62 95 GLU A C 1
ATOM 744 O O . GLU A 1 95 ? -30.628 3.210 32.436 1.00 91.62 95 GLU A O 1
ATOM 749 N N . GLN A 1 96 ? -32.645 3.336 31.473 1.00 89.31 96 GLN A N 1
ATOM 750 C CA . GLN A 1 96 ? -32.108 3.616 30.138 1.00 89.31 96 GLN A CA 1
ATOM 751 C C . GLN A 1 96 ? -31.196 4.855 30.132 1.00 89.31 96 GLN A C 1
ATOM 753 O O . GLN A 1 96 ? -30.193 4.870 29.426 1.00 89.31 96 GLN A O 1
ATOM 758 N N . SER A 1 97 ? -31.514 5.869 30.943 1.00 92.19 97 SER A N 1
ATOM 759 C CA . SER A 1 97 ? -30.720 7.097 31.070 1.00 92.19 97 SER A CA 1
ATOM 760 C C . SER A 1 97 ? -29.351 6.903 31.722 1.00 92.19 97 SER A C 1
ATOM 762 O O . SER A 1 97 ? -28.529 7.803 31.651 1.00 92.19 97 SER A O 1
ATOM 764 N N . GLU A 1 98 ? -29.122 5.786 32.415 1.00 86.81 98 GLU A N 1
ATOM 765 C CA . GLU A 1 98 ? -27.808 5.452 32.983 1.00 86.81 98 GLU A CA 1
ATOM 766 C C . GLU A 1 98 ? -26.956 4.626 32.008 1.00 86.81 98 GLU A C 1
ATOM 768 O O . GLU A 1 98 ? -25.751 4.481 32.203 1.00 86.81 98 GLU A O 1
ATOM 773 N N . LEU A 1 99 ? -27.589 4.068 30.972 1.00 84.12 99 LEU A N 1
ATOM 774 C CA . LEU A 1 99 ? -26.970 3.218 29.960 1.00 84.12 99 LEU A CA 1
ATOM 775 C C . LEU A 1 99 ? -26.597 3.996 28.680 1.00 84.12 99 LEU A C 1
ATOM 777 O O . LEU A 1 99 ? -25.696 3.573 27.954 1.00 84.12 99 LEU A O 1
ATOM 781 N N . MET A 1 100 ? -27.306 5.097 28.402 1.00 76.62 100 MET A N 1
ATOM 782 C CA . MET A 1 100 ? -27.121 6.005 27.256 1.00 76.62 100 MET A CA 1
ATOM 783 C C . MET A 1 100 ? -26.374 7.278 27.647 1.00 76.62 100 MET A C 1
ATOM 785 O O . MET A 1 100 ? -25.634 7.792 26.779 1.00 76.62 100 MET A O 1
#

InterPro domains:
  IPR040724 PheRS, DNA binding domain 1 [PF18552] (9-64)

pLDDT: mean 88.54, std 10.94, range [39.31, 96.62]

Radius of gyration: 26.77 Å; chains: 1; bounding box: 61×21×69 Å

Sequence (100 aa):
STSKKPTSASLQNDLLLYLNTHDELNTWSYANEHNIDHQLVIGTFRSIQSIGDIINMEQRTSRSIAPTDEGKTLIANGSYEYNLFQAVPSNKGIEQSELM

Organism: NCBI:txid392033

Foldseek 3Di:
DDPDQDDLVRLLVVVVVVCVVPVDDDLVVVCVVVVHDSVSSVVSVVVVVVVHPPDDDDDDDDDDDDADPVRVCCVVPNDPVVVLVVPADPVDGDDPVVSD